Protein AF-A0A958FB48-F1 (afdb_monomer)

Sequence (87 aa):
MSIFTNPASGAKEDAIKYINALLNLLEGQDPLNVLQTMPAFVAEVVHGLSDAQLRRPEAPGKWSLVQVVQHLADSELVWAYRLRMIL

Mean predicted aligned error: 4.28 Å

Foldseek 3Di:
DDLCDDDPPDDPVSVVSNVVVVVVVCVPDDPVVCVVCVVVVLCVVCPPDDPCQQQDAPDVPHGGNVRVVVVVVVVVVVVVVVVVVVD

Secondary structure (DSSP, 8-state):
--TT---TT--HHHHHHHHHHHHHTTTT--HHHHHHHHHHHHHHHHTT--HHHHT-BSSTTSPBHHHHHHHHHHHHHHHHHHHHHH-

Structure (mmCIF, N/CA/C/O backbone):
data_AF-A0A958FB48-F1
#
_entry.id   AF-A0A958FB48-F1
#
loop_
_atom_site.group_PDB
_atom_site.id
_atom_site.type_symbol
_atom_site.label_atom_id
_atom_site.label_alt_id
_atom_site.label_comp_id
_atom_site.label_asym_id
_atom_site.label_entity_id
_atom_site.label_seq_id
_atom_site.pdbx_PDB_ins_code
_atom_site.Cartn_x
_atom_site.Cartn_y
_atom_site.Cartn_z
_atom_site.occupancy
_atom_site.B_iso_or_equiv
_atom_site.auth_seq_id
_atom_site.auth_comp_id
_atom_site.auth_asym_id
_atom_site.auth_atom_id
_atom_site.pdbx_PDB_model_num
ATOM 1 N N . MET A 1 1 ? 0.533 20.744 7.815 1.00 74.00 1 MET A N 1
ATOM 2 C CA . MET A 1 1 ? 0.891 19.309 7.732 1.00 74.00 1 MET A CA 1
ATOM 3 C C . MET A 1 1 ? 0.000 18.649 6.697 1.00 74.00 1 MET A C 1
ATOM 5 O O . MET A 1 1 ? -1.088 19.159 6.462 1.00 74.00 1 MET A O 1
ATOM 9 N N . SER A 1 2 ? 0.471 17.581 6.051 1.00 85.62 2 SER A N 1
ATOM 10 C CA . SER A 1 2 ? -0.348 16.817 5.102 1.00 85.62 2 SER A CA 1
ATOM 11 C C . SER A 1 2 ? -1.582 16.245 5.804 1.00 85.62 2 SER A C 1
ATOM 13 O O . SER A 1 2 ? -1.486 15.826 6.955 1.00 85.62 2 SER A O 1
ATOM 15 N N . ILE A 1 3 ? -2.720 16.186 5.107 1.00 89.00 3 ILE A N 1
ATOM 16 C CA . ILE A 1 3 ? -3.922 15.485 5.596 1.00 89.00 3 ILE A CA 1
ATOM 17 C C . ILE A 1 3 ? -3.690 13.971 5.740 1.00 89.00 3 ILE A C 1
ATOM 19 O O . ILE A 1 3 ? -4.420 13.299 6.456 1.00 89.00 3 ILE A O 1
ATOM 23 N N . PHE A 1 4 ? -2.630 13.449 5.114 1.00 90.00 4 PHE A N 1
ATOM 24 C CA . PHE A 1 4 ? -2.167 12.065 5.231 1.00 90.00 4 PHE A CA 1
ATOM 25 C C . PHE A 1 4 ? -1.136 11.878 6.353 1.00 90.00 4 PHE A C 1
ATOM 27 O O . PHE A 1 4 ? -0.321 10.959 6.322 1.00 90.00 4 PHE A O 1
ATOM 34 N N . THR A 1 5 ? -1.121 12.770 7.341 1.00 88.25 5 THR A N 1
ATOM 35 C CA . THR A 1 5 ? -0.259 12.664 8.518 1.00 88.25 5 THR A CA 1
ATOM 36 C C . THR A 1 5 ? -1.120 12.641 9.770 1.00 88.25 5 THR A C 1
ATOM 38 O O . THR A 1 5 ? -1.888 13.570 10.001 1.00 88.25 5 THR A O 1
ATOM 41 N N . ASN A 1 6 ? -0.949 11.605 10.592 1.00 85.94 6 ASN A N 1
ATOM 42 C CA . ASN A 1 6 ? -1.520 11.530 11.934 1.00 85.94 6 ASN A CA 1
ATOM 43 C C . ASN A 1 6 ? -0.435 11.873 12.970 1.00 85.94 6 ASN A C 1
ATOM 45 O O . ASN A 1 6 ? 0.347 10.990 13.336 1.00 85.94 6 ASN A O 1
ATOM 49 N N . PRO A 1 7 ? -0.293 13.143 13.390 1.00 80.88 7 PRO A N 1
ATOM 50 C CA . PRO A 1 7 ? 0.743 13.520 14.342 1.00 80.88 7 PRO A CA 1
ATOM 51 C C . PRO A 1 7 ? 0.478 12.877 15.708 1.00 80.88 7 PRO A C 1
ATOM 53 O O . PRO A 1 7 ? -0.628 12.949 16.233 1.00 80.88 7 PRO A O 1
ATOM 56 N N . ALA A 1 8 ? 1.518 12.316 16.331 1.00 78.25 8 ALA A N 1
ATOM 57 C CA . ALA A 1 8 ? 1.417 11.731 17.673 1.00 78.25 8 ALA A CA 1
ATOM 58 C C . ALA A 1 8 ? 1.034 12.759 18.759 1.00 78.25 8 ALA A C 1
ATOM 60 O O . ALA A 1 8 ? 0.545 12.387 19.819 1.00 78.25 8 ALA A O 1
ATOM 61 N N . SER A 1 9 ? 1.249 14.051 18.491 1.00 78.19 9 SER A N 1
ATOM 62 C CA . SER A 1 9 ? 0.847 15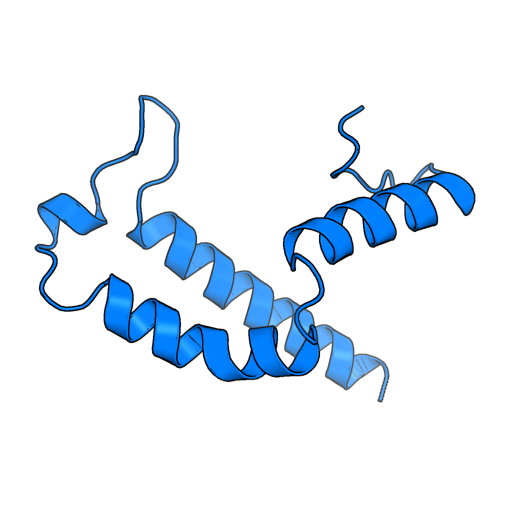.175 19.342 1.00 78.19 9 SER A CA 1
ATOM 63 C C . SER A 1 9 ? -0.542 15.742 19.009 1.00 78.19 9 SER A C 1
ATOM 65 O O . SER A 1 9 ? -0.911 16.779 19.555 1.00 78.19 9 SER A O 1
ATOM 67 N N . GLY A 1 10 ? -1.267 15.145 18.057 1.00 69.81 10 GLY A N 1
ATOM 68 C CA . GLY A 1 10 ? -2.554 15.640 17.565 1.00 69.81 10 GLY A CA 1
ATOM 69 C C . GLY A 1 10 ? -3.725 15.321 18.492 1.00 69.81 10 GLY A C 1
ATOM 70 O O . GLY A 1 10 ? -3.723 14.317 19.205 1.00 69.81 10 GLY A O 1
ATOM 71 N N . ALA A 1 11 ? -4.749 16.174 18.457 1.00 80.69 11 ALA A N 1
ATOM 72 C CA . ALA A 1 11 ? -6.020 15.915 19.129 1.00 80.69 11 ALA A CA 1
ATOM 73 C C . ALA A 1 11 ? -6.858 14.879 18.348 1.00 80.69 11 ALA A C 1
ATOM 75 O O . ALA A 1 11 ? -6.549 14.532 17.205 1.00 80.69 11 ALA A O 1
ATOM 76 N N . LYS A 1 12 ? -7.954 14.393 18.947 1.00 85.75 12 LYS A N 1
ATOM 77 C CA . LYS A 1 12 ? -8.864 13.399 18.342 1.00 85.75 12 LYS A CA 1
ATOM 78 C C . LYS A 1 12 ? -9.359 13.822 16.949 1.00 85.75 12 LYS A C 1
ATOM 80 O O . LYS A 1 12 ? -9.570 12.980 16.079 1.00 85.75 12 LYS A O 1
ATOM 85 N N . GLU A 1 13 ? -9.514 15.122 16.727 1.00 86.38 13 GLU A N 1
ATOM 86 C CA . GLU A 1 13 ? -9.946 15.720 15.467 1.00 86.38 13 GLU A CA 1
ATOM 87 C C . GLU A 1 13 ? -8.947 15.485 14.324 1.00 86.38 13 GLU A C 1
ATOM 89 O O . GLU A 1 13 ? -9.364 15.271 13.185 1.00 86.38 13 GLU A O 1
ATOM 94 N N . ASP A 1 14 ? -7.642 15.493 14.603 1.00 88.00 14 ASP A N 1
ATOM 95 C CA . ASP A 1 14 ? -6.616 15.273 13.577 1.00 88.00 14 ASP A CA 1
ATOM 96 C C . ASP A 1 14 ? -6.562 13.802 13.151 1.00 88.00 14 ASP A C 1
ATOM 98 O O . ASP A 1 14 ? -6.438 13.512 11.959 1.00 88.00 14 ASP A O 1
ATOM 102 N N . ALA A 1 15 ? -6.784 12.876 14.091 1.00 89.25 15 ALA A N 1
ATOM 103 C CA . ALA A 1 15 ? -6.930 11.457 13.781 1.00 89.25 15 ALA A CA 1
ATOM 104 C C . ALA A 1 15 ? -8.146 11.195 12.874 1.00 89.25 15 ALA A C 1
ATOM 106 O O . ALA A 1 15 ? -8.036 10.451 11.902 1.00 89.25 15 ALA A O 1
ATOM 107 N N . ILE A 1 16 ? -9.289 11.842 13.136 1.00 91.50 16 ILE A N 1
ATOM 108 C CA . ILE A 1 16 ? -10.493 11.709 12.294 1.00 91.50 16 ILE A CA 1
ATOM 109 C C . ILE A 1 16 ? -10.238 12.241 10.879 1.00 91.50 16 ILE A C 1
ATOM 11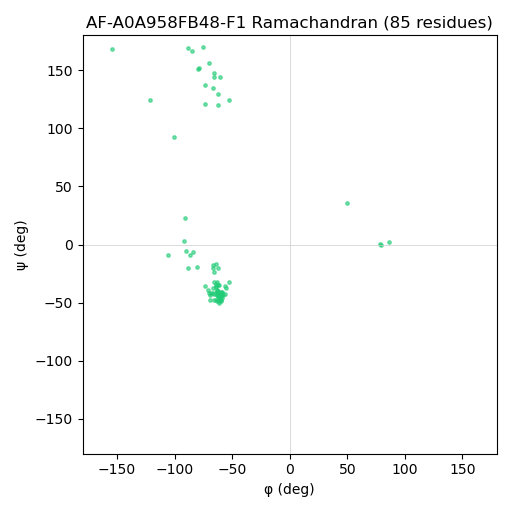1 O O . ILE A 1 16 ? -10.606 11.584 9.906 1.00 91.50 16 ILE A O 1
ATOM 115 N N . LYS A 1 17 ? -9.580 13.400 10.737 1.00 92.44 17 LYS A N 1
ATOM 116 C CA . LYS A 1 17 ? -9.219 13.945 9.415 1.00 92.44 17 LYS A CA 1
ATOM 117 C C . LYS A 1 17 ? -8.321 12.985 8.641 1.00 92.44 17 LYS A C 1
ATOM 119 O O . LYS A 1 17 ? -8.574 12.751 7.463 1.00 92.44 17 LYS A O 1
ATOM 124 N N . TYR A 1 18 ? -7.316 12.417 9.307 1.00 92.50 18 TYR A N 1
ATOM 125 C CA . TYR A 1 18 ? -6.417 11.433 8.714 1.00 92.50 18 TYR A CA 1
ATOM 126 C C . TYR A 1 18 ? -7.157 10.167 8.261 1.00 92.50 18 TYR A C 1
ATOM 128 O O . TYR A 1 18 ? -6.999 9.745 7.118 1.00 92.50 18 TYR A O 1
ATOM 136 N N . ILE A 1 19 ? -8.008 9.596 9.122 1.00 92.81 19 ILE A N 1
ATOM 137 C CA . ILE A 1 19 ? -8.806 8.403 8.800 1.00 92.81 19 ILE A CA 1
ATOM 138 C C . ILE A 1 19 ? -9.709 8.673 7.593 1.00 92.81 19 ILE A C 1
ATOM 140 O O . ILE A 1 19 ? -9.703 7.897 6.642 1.00 92.81 19 ILE A O 1
ATOM 144 N N . ASN A 1 20 ? -10.433 9.795 7.589 1.00 94.75 20 ASN A N 1
ATOM 145 C CA . ASN A 1 20 ? -11.310 10.157 6.477 1.00 94.75 20 ASN A CA 1
ATOM 146 C C . ASN A 1 20 ? -10.523 10.371 5.179 1.00 94.75 20 ASN A C 1
ATOM 148 O O . ASN A 1 20 ? -10.957 9.921 4.124 1.00 94.75 20 ASN A O 1
ATOM 152 N N . ALA A 1 21 ? -9.355 11.019 5.245 1.00 95.19 21 ALA A N 1
ATOM 153 C CA . ALA A 1 21 ? -8.499 11.205 4.077 1.00 95.19 21 ALA A CA 1
ATOM 154 C C . ALA A 1 21 ? -8.059 9.863 3.474 1.00 95.19 21 ALA A C 1
ATOM 156 O O . ALA A 1 21 ? -8.079 9.723 2.255 1.00 95.19 21 ALA A O 1
ATOM 157 N N . LEU A 1 22 ? -7.711 8.873 4.305 1.00 93.06 22 LEU A N 1
ATOM 158 C CA . LEU A 1 22 ? -7.355 7.531 3.838 1.00 93.06 22 LEU A CA 1
ATOM 159 C C . LEU A 1 22 ? -8.548 6.768 3.260 1.00 93.06 22 LEU A C 1
ATOM 161 O O . LEU A 1 22 ? -8.434 6.208 2.176 1.00 93.06 22 LEU A O 1
ATOM 165 N N . LEU A 1 23 ? -9.688 6.754 3.954 1.00 94.44 23 LEU A N 1
ATOM 166 C CA . LEU A 1 23 ? -10.880 6.043 3.481 1.00 94.44 23 LEU A CA 1
ATOM 167 C C . LEU A 1 23 ? -11.412 6.631 2.168 1.00 94.44 23 LEU A C 1
ATOM 169 O O . LEU A 1 23 ? -11.893 5.890 1.317 1.00 94.44 23 LEU A O 1
ATOM 173 N N . ASN A 1 24 ? -11.258 7.940 1.957 1.00 96.06 24 ASN A N 1
ATOM 174 C CA . ASN A 1 24 ? -11.633 8.582 0.700 1.00 96.06 24 ASN A CA 1
ATOM 175 C C . ASN A 1 24 ? -10.780 8.124 -0.498 1.00 96.06 24 ASN A C 1
ATOM 177 O O . ASN A 1 24 ? -11.269 8.195 -1.620 1.00 96.06 24 ASN A O 1
ATOM 181 N N . LEU A 1 25 ? -9.552 7.622 -0.290 1.00 94.62 25 LEU A N 1
ATOM 182 C CA . LEU A 1 25 ? -8.734 7.043 -1.373 1.00 94.62 25 LEU A CA 1
ATOM 183 C C . LEU A 1 25 ? -9.331 5.750 -1.937 1.00 94.62 25 LEU A C 1
ATOM 185 O O . LEU A 1 25 ? -8.946 5.326 -3.019 1.00 94.62 25 LEU A O 1
ATOM 189 N N . LEU A 1 26 ? -10.246 5.119 -1.200 1.00 94.88 26 LEU A N 1
ATOM 190 C CA . LEU A 1 26 ? -10.922 3.901 -1.630 1.00 94.88 26 LEU A CA 1
ATOM 191 C C . LEU A 1 26 ? -12.129 4.193 -2.525 1.00 94.88 26 LEU A C 1
ATOM 193 O O . LEU A 1 26 ? -12.755 3.255 -2.996 1.00 94.88 26 LEU A O 1
ATOM 197 N N . GLU A 1 27 ? -12.508 5.463 -2.713 1.00 95.62 27 GLU A N 1
ATOM 198 C CA . GLU A 1 27 ? -13.625 5.874 -3.580 1.00 95.62 27 GLU A CA 1
ATOM 199 C C . GLU A 1 27 ? -14.934 5.093 -3.320 1.00 95.62 27 GLU A C 1
ATOM 201 O O . GLU A 1 27 ? -15.709 4.793 -4.225 1.00 95.62 27 GLU A O 1
ATOM 206 N N . GLY A 1 28 ? -15.194 4.756 -2.051 1.00 94.94 28 GLY A N 1
ATOM 207 C CA . GLY A 1 28 ? -16.385 4.013 -1.625 1.00 94.94 28 GLY A CA 1
ATOM 208 C C . GLY A 1 28 ? -16.270 2.486 -1.700 1.00 94.94 28 GLY A C 1
ATOM 209 O O . GLY A 1 28 ? -17.235 1.798 -1.366 1.00 94.94 28 GLY A O 1
ATOM 210 N N . GLN A 1 29 ? -15.118 1.938 -2.094 1.00 96.44 29 GLN A N 1
ATOM 211 C CA . GLN A 1 29 ? -14.846 0.505 -1.992 1.00 96.44 29 GLN A CA 1
ATOM 212 C C . GLN A 1 29 ? -14.779 0.061 -0.524 1.00 96.44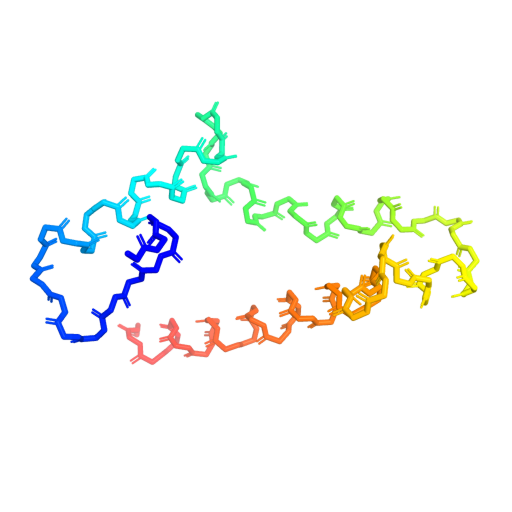 29 GLN A C 1
ATOM 214 O O . GLN A 1 29 ? -14.265 0.778 0.337 1.00 96.44 29 GLN A O 1
ATOM 219 N N . ASP A 1 30 ? -15.267 -1.152 -0.245 1.00 95.81 30 ASP A N 1
ATOM 220 C CA . ASP A 1 30 ? -15.135 -1.769 1.076 1.00 95.81 30 ASP A CA 1
ATOM 221 C C . ASP A 1 30 ? -13.646 -1.981 1.422 1.00 95.81 30 ASP A C 1
ATOM 223 O O . ASP A 1 30 ? -12.961 -2.721 0.702 1.00 95.81 30 ASP A O 1
ATOM 227 N N . PRO A 1 31 ? -13.131 -1.381 2.516 1.00 92.81 31 PRO A N 1
ATOM 228 C CA . PRO A 1 31 ? -11.730 -1.515 2.901 1.00 92.81 31 PRO A CA 1
ATOM 229 C C . PRO A 1 31 ? -11.288 -2.966 3.093 1.00 92.81 31 PRO A C 1
ATOM 231 O O . PRO A 1 31 ? -10.155 -3.306 2.755 1.00 92.81 31 PRO A O 1
ATOM 234 N N . LEU A 1 32 ? -12.164 -3.833 3.615 1.00 93.12 32 LEU A N 1
ATOM 235 C CA . LEU A 1 32 ? -11.815 -5.234 3.855 1.00 93.12 32 LEU A CA 1
ATOM 236 C C . LEU A 1 32 ? -11.650 -5.998 2.541 1.00 93.12 32 LEU A C 1
ATOM 238 O O . LEU A 1 32 ? -10.680 -6.737 2.381 1.00 93.12 32 LEU A O 1
ATOM 242 N N . ASN A 1 33 ? -12.534 -5.761 1.571 1.00 96.06 33 ASN A N 1
ATOM 243 C CA . ASN A 1 33 ? -12.385 -6.323 0.234 1.00 96.06 33 ASN A CA 1
ATOM 244 C C . ASN A 1 33 ? -11.121 -5.810 -0.484 1.00 96.06 33 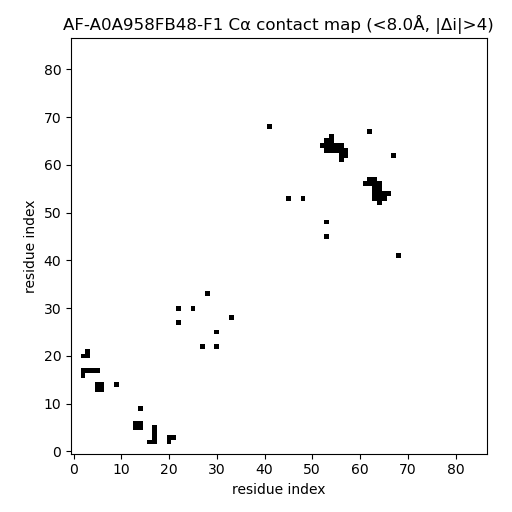ASN A C 1
ATOM 246 O O . ASN A 1 33 ? -10.420 -6.589 -1.132 1.00 96.06 33 ASN A O 1
ATOM 250 N N . VAL A 1 34 ? -10.784 -4.521 -0.352 1.00 94.25 34 VAL A N 1
ATOM 251 C CA . VAL A 1 34 ? -9.539 -3.971 -0.923 1.00 94.25 34 VAL A CA 1
ATOM 252 C C . VAL A 1 34 ? -8.316 -4.657 -0.313 1.00 94.25 34 VAL A C 1
ATOM 254 O O . VAL A 1 34 ? -7.453 -5.127 -1.051 1.00 94.25 34 VAL A O 1
ATOM 257 N N . LEU A 1 35 ? -8.262 -4.795 1.016 1.00 91.19 35 LEU A N 1
ATOM 258 C CA . LEU A 1 35 ? -7.173 -5.505 1.695 1.00 91.19 35 LEU A CA 1
ATOM 259 C C . LEU A 1 35 ? -7.067 -6.969 1.242 1.00 91.19 35 LEU A C 1
ATOM 261 O O . LEU A 1 35 ? -5.972 -7.447 0.957 1.00 91.19 35 LEU A O 1
ATOM 265 N N . GLN A 1 36 ? -8.198 -7.669 1.123 1.00 94.19 36 GLN A N 1
ATOM 266 C CA . GLN A 1 36 ? -8.230 -9.077 0.725 1.00 94.19 36 GLN A CA 1
ATOM 267 C C . GLN A 1 36 ? -7.762 -9.299 -0.723 1.00 94.19 36 GLN A C 1
ATOM 269 O O . GLN A 1 36 ? -7.113 -10.304 -1.016 1.00 94.19 36 GLN A O 1
ATOM 274 N N . THR A 1 37 ? -8.099 -8.387 -1.636 1.00 95.94 37 THR A N 1
ATOM 275 C CA . THR A 1 37 ? -7.815 -8.528 -3.077 1.00 95.94 37 THR A CA 1
ATOM 276 C C . THR A 1 37 ? -6.445 -7.984 -3.487 1.00 95.94 37 THR A C 1
ATOM 278 O O . THR A 1 37 ? -5.904 -8.401 -4.514 1.00 95.94 37 THR A O 1
ATOM 281 N N . MET A 1 38 ? -5.846 -7.104 -2.677 1.00 93.06 38 MET A N 1
ATOM 282 C CA . MET A 1 38 ? -4.606 -6.401 -3.012 1.00 93.06 38 MET A CA 1
ATOM 283 C C . MET A 1 38 ? -3.424 -7.322 -3.376 1.00 93.06 38 MET A C 1
ATOM 285 O O . MET A 1 38 ? -2.761 -7.037 -4.374 1.00 93.06 38 MET A O 1
ATOM 289 N N . PRO A 1 39 ? -3.151 -8.451 -2.685 1.00 94.44 39 PRO A N 1
ATOM 290 C CA . PRO A 1 39 ? -2.043 -9.329 -3.072 1.00 94.44 39 PRO A CA 1
ATOM 291 C C . PRO A 1 39 ? -2.161 -9.873 -4.503 1.00 94.44 39 PRO A C 1
ATOM 293 O O . PRO A 1 39 ? -1.174 -9.895 -5.239 1.00 94.44 39 PRO A O 1
ATOM 296 N N . ALA A 1 40 ? -3.368 -10.278 -4.915 1.00 96.81 40 ALA A N 1
ATOM 297 C CA . ALA A 1 40 ? -3.617 -10.780 -6.265 1.00 96.81 40 ALA A CA 1
ATOM 298 C C . ALA A 1 40 ? -3.480 -9.663 -7.309 1.00 96.81 40 ALA A C 1
ATOM 300 O O . ALA A 1 40 ? -2.838 -9.862 -8.338 1.00 96.81 40 ALA A O 1
ATOM 301 N N . PHE A 1 41 ? -4.006 -8.474 -7.003 1.00 95.38 41 PHE A N 1
ATOM 302 C CA . PHE A 1 41 ? -3.875 -7.298 -7.859 1.00 95.38 41 PHE A CA 1
ATOM 303 C C . PHE A 1 41 ? -2.409 -6.899 -8.079 1.00 95.38 41 PHE A C 1
ATOM 305 O O . PHE A 1 41 ? -1.991 -6.682 -9.214 1.00 95.38 41 PHE A O 1
ATOM 312 N N . VAL A 1 42 ? -1.592 -6.849 -7.019 1.00 95.38 42 VAL A N 1
ATOM 313 C CA . VAL A 1 42 ? -0.158 -6.541 -7.149 1.00 95.38 42 VAL A CA 1
ATOM 314 C C . VAL A 1 42 ? 0.533 -7.578 -8.029 1.00 95.38 42 VAL A C 1
ATOM 316 O O . VAL A 1 42 ? 1.285 -7.195 -8.921 1.00 95.38 42 VAL A O 1
ATOM 319 N N . ALA A 1 43 ? 0.265 -8.871 -7.817 1.00 96.06 43 ALA A N 1
ATOM 320 C CA . ALA A 1 43 ? 0.853 -9.938 -8.624 1.00 96.06 43 ALA A CA 1
ATOM 321 C C . ALA A 1 43 ? 0.509 -9.798 -10.118 1.00 96.06 43 ALA A C 1
ATOM 323 O O . ALA A 1 43 ? 1.382 -9.989 -10.964 1.00 96.06 43 ALA A O 1
ATOM 324 N N . GLU A 1 44 ? -0.731 -9.425 -10.436 1.00 97.38 44 GLU A N 1
ATOM 325 C CA . GLU A 1 44 ? -1.180 -9.171 -11.806 1.00 97.38 44 GLU A CA 1
ATOM 326 C C . GLU A 1 44 ? -0.476 -7.956 -12.426 1.00 97.38 44 GLU A C 1
ATOM 328 O O . GLU A 1 44 ? 0.066 -8.053 -13.525 1.00 97.38 44 GLU A O 1
ATOM 333 N N . VAL A 1 45 ? -0.410 -6.827 -11.714 1.00 95.19 45 VAL A N 1
ATOM 334 C CA . VAL A 1 45 ? 0.177 -5.578 -12.234 1.00 95.19 45 VAL A CA 1
ATOM 335 C 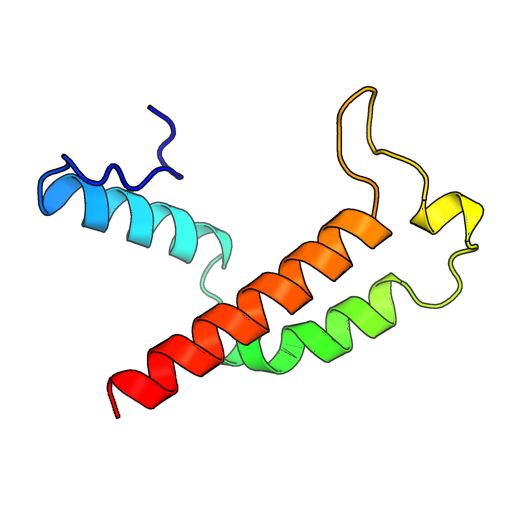C . VAL A 1 45 ? 1.680 -5.701 -12.496 1.00 95.19 45 VAL A C 1
ATOM 337 O O . VAL A 1 45 ? 2.203 -5.067 -13.414 1.00 95.19 45 VAL A O 1
ATOM 340 N N . VAL A 1 46 ? 2.396 -6.508 -11.709 1.00 95.75 46 VAL A N 1
ATOM 341 C CA . VAL A 1 46 ? 3.841 -6.722 -11.908 1.00 95.75 46 VAL A CA 1
ATOM 342 C C . VAL A 1 46 ? 4.161 -7.835 -12.899 1.00 95.75 46 VAL A C 1
ATOM 344 O O . VAL A 1 46 ? 5.323 -8.003 -13.282 1.00 95.75 46 VAL A O 1
ATOM 347 N N . HIS A 1 47 ? 3.156 -8.603 -13.320 1.00 97.06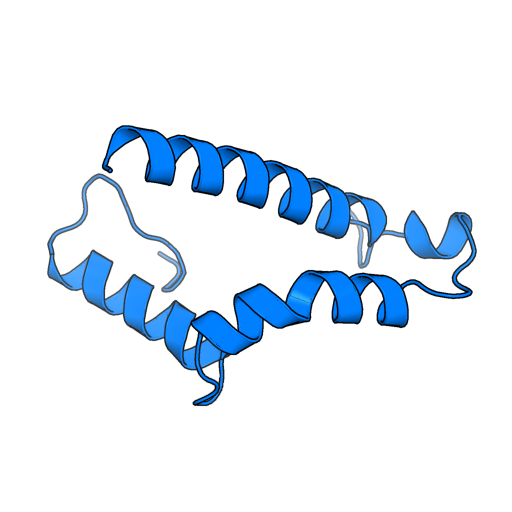 47 HIS A N 1
ATOM 348 C CA . HIS A 1 47 ? 3.347 -9.736 -14.207 1.00 97.06 47 HIS A CA 1
ATOM 349 C C . HIS A 1 47 ? 3.921 -9.291 -15.561 1.00 97.06 47 HIS A C 1
ATOM 351 O O . HIS A 1 47 ? 3.404 -8.398 -16.229 1.00 97.06 47 HIS A O 1
ATOM 357 N N . GLY A 1 48 ? 4.996 -9.950 -16.000 1.00 97.00 48 GLY A N 1
ATOM 358 C CA . GLY A 1 48 ? 5.631 -9.691 -17.297 1.00 97.00 48 GLY A CA 1
ATOM 359 C C . GLY A 1 48 ? 6.552 -8.466 -17.343 1.00 97.00 48 GLY A C 1
ATOM 360 O O . GLY A 1 48 ? 7.161 -8.220 -18.385 1.00 97.00 48 GLY A O 1
ATOM 361 N N . LEU A 1 49 ? 6.711 -7.722 -16.243 1.00 97.50 49 LEU A N 1
ATOM 362 C CA . LEU A 1 49 ? 7.705 -6.652 -16.163 1.00 97.50 49 LEU A CA 1
ATOM 363 C C . LEU A 1 49 ? 9.120 -7.231 -16.042 1.00 97.50 49 LEU A C 1
ATOM 365 O O . LEU A 1 49 ? 9.379 -8.160 -15.279 1.00 97.50 49 LEU A O 1
ATOM 369 N N . SER A 1 50 ? 10.062 -6.645 -16.780 1.00 98.19 50 SER A N 1
ATOM 370 C CA . SER A 1 50 ? 11.486 -6.955 -16.629 1.00 98.19 50 SER A CA 1
ATOM 371 C C . SER A 1 50 ? 12.040 -6.416 -15.306 1.00 98.19 50 SER A C 1
ATOM 373 O O . SER A 1 50 ? 11.553 -5.418 -14.772 1.00 98.19 50 SER A O 1
ATOM 375 N N . ASP A 1 51 ? 13.130 -7.009 -14.812 1.00 97.62 51 ASP A N 1
ATOM 376 C CA . ASP A 1 51 ? 13.824 -6.529 -13.606 1.00 97.62 51 ASP A CA 1
ATOM 377 C C . ASP A 1 51 ? 14.237 -5.045 -13.724 1.00 97.62 51 ASP A C 1
ATOM 379 O O . ASP A 1 51 ? 14.076 -4.269 -12.783 1.00 97.62 51 ASP A O 1
ATOM 383 N N . ALA A 1 52 ? 14.652 -4.608 -14.919 1.00 98.06 52 ALA A N 1
ATOM 384 C CA . ALA A 1 52 ? 14.980 -3.209 -15.189 1.00 98.06 52 ALA A CA 1
ATOM 385 C C . ALA A 1 52 ? 13.770 -2.269 -15.032 1.00 98.06 52 ALA A C 1
ATOM 387 O O . ALA A 1 52 ? 13.918 -1.165 -14.510 1.00 98.06 52 ALA A O 1
ATOM 388 N N . GLN A 1 53 ? 12.572 -2.693 -15.454 1.00 97.62 53 GLN A N 1
ATOM 389 C CA . GLN A 1 53 ? 11.341 -1.922 -15.247 1.00 97.62 53 GLN A CA 1
ATOM 390 C C . GLN A 1 53 ? 10.951 -1.889 -13.767 1.00 97.62 53 GLN A C 1
ATOM 392 O O . GLN A 1 53 ? 10.631 -0.821 -13.253 1.00 97.62 53 GLN A O 1
ATOM 397 N N . LEU A 1 54 ? 11.040 -3.025 -13.068 1.00 97.94 54 LEU A N 1
ATOM 398 C CA . LEU A 1 54 ? 10.704 -3.128 -11.644 1.00 97.94 54 LEU A CA 1
ATOM 399 C C . LEU A 1 54 ? 11.599 -2.256 -10.755 1.00 97.94 54 LEU A C 1
ATOM 401 O O . LEU A 1 54 ? 11.134 -1.711 -9.752 1.00 97.94 54 LEU A O 1
ATOM 405 N N . ARG A 1 55 ? 12.877 -2.114 -11.121 1.00 97.94 55 ARG A N 1
ATOM 406 C CA . ARG A 1 55 ? 13.876 -1.330 -10.378 1.00 97.94 55 ARG A CA 1
ATOM 407 C C . ARG A 1 55 ? 13.966 0.129 -10.800 1.00 97.94 55 ARG A C 1
ATOM 409 O O . ARG A 1 55 ? 14.694 0.884 -10.159 1.00 97.94 55 ARG A O 1
ATOM 416 N N . ARG A 1 56 ? 13.253 0.552 -11.846 1.00 97.81 56 ARG A N 1
ATOM 417 C CA . ARG A 1 56 ? 13.276 1.943 -12.307 1.00 97.81 56 ARG A CA 1
ATOM 418 C C . ARG A 1 56 ? 12.495 2.839 -11.333 1.00 97.81 56 ARG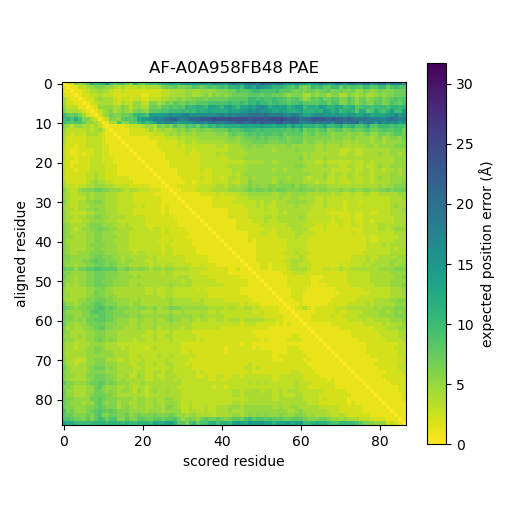 A C 1
ATOM 420 O O . ARG A 1 56 ? 11.301 2.613 -11.148 1.00 97.81 56 ARG A O 1
ATOM 427 N N . PRO A 1 57 ? 13.123 3.866 -10.734 1.00 97.75 57 PRO A N 1
ATOM 428 C CA . PRO A 1 57 ? 12.405 4.873 -9.959 1.00 97.75 57 PRO A CA 1
ATOM 429 C C . PRO A 1 57 ? 11.477 5.712 -10.842 1.00 97.75 57 PRO A C 1
ATOM 431 O O . PRO A 1 57 ? 11.819 6.001 -11.990 1.00 97.75 57 PRO A O 1
ATOM 434 N N . GLU A 1 58 ? 10.349 6.162 -10.289 1.00 95.12 58 GLU A N 1
ATOM 435 C CA . GLU A 1 58 ? 9.423 7.087 -10.967 1.00 95.12 58 GLU A CA 1
ATOM 436 C C . GLU A 1 58 ? 10.122 8.401 -11.380 1.00 95.12 58 GLU A C 1
ATOM 438 O O . GLU A 1 58 ? 9.970 8.883 -12.501 1.00 95.12 58 GLU A O 1
ATOM 443 N N . ALA A 1 59 ? 10.940 8.950 -10.479 1.00 97.69 59 ALA A N 1
ATOM 444 C CA . ALA A 1 59 ? 11.744 10.155 -10.665 1.00 97.69 59 ALA A CA 1
ATOM 445 C C . ALA A 1 59 ? 12.980 10.116 -9.737 1.00 97.69 59 ALA A C 1
ATOM 447 O O . ALA A 1 59 ? 13.042 9.269 -8.836 1.00 97.69 59 ALA A O 1
ATOM 448 N N . PRO A 1 60 ? 13.977 11.010 -9.905 1.00 97.44 60 PRO A N 1
ATOM 449 C CA . PRO A 1 60 ? 15.130 11.073 -9.008 1.00 97.44 60 PRO A CA 1
ATOM 450 C C . PRO A 1 60 ? 14.714 11.187 -7.532 1.00 97.44 60 PRO A C 1
ATOM 452 O O . PRO A 1 60 ? 13.959 12.081 -7.153 1.00 97.44 60 PRO A O 1
ATOM 455 N N . GLY A 1 61 ? 15.189 10.255 -6.701 1.00 96.75 61 GLY A N 1
ATOM 456 C CA . GLY A 1 61 ? 14.863 10.186 -5.270 1.00 96.75 61 GLY A CA 1
ATOM 457 C C . GLY A 1 61 ? 13.493 9.584 -4.929 1.00 96.75 61 GLY A C 1
ATOM 458 O O . GLY A 1 61 ? 13.156 9.496 -3.750 1.00 96.75 61 GLY A O 1
ATOM 459 N N . LYS A 1 62 ? 12.698 9.162 -5.921 1.00 97.25 62 LYS A N 1
ATOM 460 C CA . LYS A 1 62 ? 11.446 8.421 -5.706 1.00 97.25 62 LYS A CA 1
ATOM 461 C C . LYS A 1 62 ? 11.699 6.921 -5.644 1.00 97.25 62 LYS A C 1
ATOM 463 O O . LYS A 1 62 ? 12.794 6.442 -5.930 1.00 97.25 62 LYS A O 1
ATOM 468 N N . TRP A 1 63 ? 10.679 6.181 -5.234 1.00 98.19 63 TRP A N 1
ATOM 469 C CA . TRP A 1 63 ? 10.753 4.731 -5.165 1.00 98.19 63 TRP A CA 1
ATOM 470 C C . TRP A 1 63 ? 10.562 4.105 -6.545 1.00 98.19 63 TRP A C 1
ATOM 472 O O . TRP A 1 63 ? 9.900 4.652 -7.427 1.00 98.19 63 TRP A O 1
ATOM 482 N N . SER A 1 64 ? 11.181 2.946 -6.711 1.00 97.94 64 SER A N 1
ATOM 483 C CA . SER A 1 64 ? 10.886 1.997 -7.779 1.00 97.94 64 SER A CA 1
ATOM 484 C C . SER A 1 64 ? 9.723 1.092 -7.386 1.00 97.94 64 SER A C 1
ATOM 486 O O . SER A 1 64 ? 9.358 1.001 -6.210 1.00 97.94 64 SER A O 1
ATOM 488 N N . LEU A 1 65 ? 9.164 0.378 -8.362 1.00 96.56 65 LEU A N 1
ATOM 489 C CA . LEU A 1 65 ? 8.040 -0.521 -8.119 1.00 96.56 65 LEU A CA 1
ATOM 490 C C . LEU A 1 65 ? 8.403 -1.613 -7.102 1.00 96.56 65 LEU A C 1
ATOM 492 O O . LEU A 1 65 ? 7.636 -1.863 -6.175 1.00 96.56 65 LEU A O 1
ATOM 496 N N . VAL A 1 66 ? 9.599 -2.203 -7.205 1.00 97.00 66 VAL A N 1
ATOM 497 C CA . VAL A 1 66 ? 10.049 -3.229 -6.249 1.00 97.00 66 VAL A CA 1
ATOM 498 C C . VAL A 1 66 ? 10.150 -2.689 -4.818 1.00 97.00 66 VAL A C 1
ATOM 500 O O . VAL A 1 66 ? 9.824 -3.397 -3.871 1.00 97.00 66 VAL A O 1
ATOM 503 N N . GLN A 1 67 ? 10.538 -1.422 -4.644 1.00 98.06 67 GLN A N 1
ATOM 504 C CA . GLN A 1 67 ? 10.602 -0.788 -3.324 1.00 98.06 67 GLN A CA 1
ATOM 505 C C . GLN A 1 67 ? 9.208 -0.530 -2.746 1.00 98.06 67 GLN A C 1
ATOM 507 O O . GLN A 1 67 ? 9.005 -0.739 -1.553 1.00 98.06 67 GLN A O 1
ATOM 512 N N . VAL A 1 68 ? 8.244 -0.125 -3.580 1.00 96.69 68 VAL A N 1
ATOM 513 C CA . VAL A 1 68 ? 6.841 0.025 -3.162 1.00 96.69 68 VAL A CA 1
ATOM 514 C C . VAL A 1 68 ? 6.280 -1.323 -2.704 1.00 96.69 68 VAL A C 1
ATOM 516 O O . VAL A 1 68 ? 5.752 -1.413 -1.601 1.00 96.69 68 VAL A O 1
ATOM 519 N N . VAL A 1 69 ? 6.443 -2.381 -3.505 1.00 95.69 69 VAL A N 1
ATOM 520 C CA . VAL A 1 69 ? 5.932 -3.723 -3.171 1.00 95.69 69 VAL A CA 1
ATOM 521 C C . VAL A 1 69 ? 6.588 -4.276 -1.903 1.00 95.69 69 VAL A C 1
ATOM 523 O O . VAL A 1 69 ? 5.887 -4.805 -1.042 1.00 95.69 69 VAL A O 1
ATOM 526 N N . GLN A 1 70 ? 7.903 -4.099 -1.738 1.00 96.19 70 GLN A N 1
ATOM 527 C CA . GLN A 1 70 ? 8.595 -4.479 -0.504 1.00 96.19 70 GLN A CA 1
ATOM 528 C C . GLN A 1 70 ? 8.018 -3.744 0.711 1.00 96.19 70 GLN A C 1
ATOM 530 O O . GLN A 1 70 ? 7.723 -4.368 1.726 1.00 96.19 70 GLN A O 1
ATOM 535 N N . HIS A 1 71 ? 7.805 -2.431 0.604 1.00 96.56 71 HIS A N 1
ATOM 536 C CA . HIS A 1 71 ? 7.261 -1.644 1.706 1.00 96.56 71 HIS A CA 1
ATOM 537 C C . HIS A 1 71 ? 5.832 -2.063 2.089 1.00 96.56 71 HIS A C 1
ATOM 539 O O . HIS A 1 71 ? 5.487 -2.061 3.274 1.00 96.56 71 HIS A O 1
ATOM 545 N N . LEU A 1 72 ? 5.008 -2.447 1.108 1.00 94.19 72 LEU A N 1
ATOM 546 C CA . LEU A 1 72 ? 3.679 -3.008 1.363 1.00 94.19 72 LEU A CA 1
ATOM 547 C C . LEU A 1 72 ? 3.774 -4.321 2.153 1.00 94.19 72 LEU A C 1
ATOM 549 O O . LEU A 1 72 ? 3.064 -4.480 3.143 1.00 94.19 72 LEU A O 1
ATOM 553 N N . ALA A 1 73 ? 4.690 -5.221 1.777 1.00 93.75 73 ALA A N 1
ATOM 554 C CA . ALA A 1 73 ? 4.914 -6.475 2.499 1.00 93.75 73 ALA A CA 1
ATOM 555 C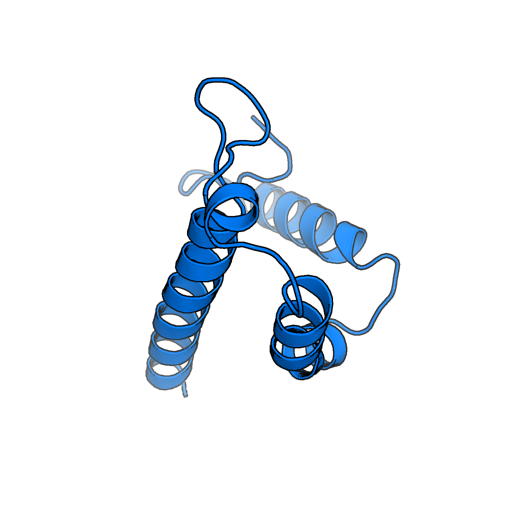 C . ALA A 1 73 ? 5.406 -6.246 3.942 1.00 93.75 73 ALA A C 1
ATOM 557 O O . ALA A 1 73 ? 4.899 -6.871 4.876 1.00 93.75 73 ALA A O 1
ATOM 558 N N . ASP A 1 74 ? 6.342 -5.313 4.142 1.00 96.44 74 ASP A N 1
ATOM 559 C CA . ASP A 1 74 ? 6.835 -4.946 5.475 1.00 96.44 74 ASP A CA 1
ATOM 560 C C . ASP A 1 74 ? 5.703 -4.379 6.353 1.00 96.44 74 ASP A C 1
ATOM 562 O O . ASP A 1 74 ? 5.583 -4.711 7.537 1.00 96.44 74 ASP A O 1
ATOM 566 N N . SER A 1 75 ? 4.844 -3.541 5.765 1.00 93.06 75 SER A N 1
ATOM 567 C CA . SER A 1 75 ? 3.706 -2.925 6.456 1.00 93.06 75 SER A CA 1
ATOM 568 C C . SER A 1 75 ? 2.656 -3.956 6.870 1.00 93.06 75 SER A C 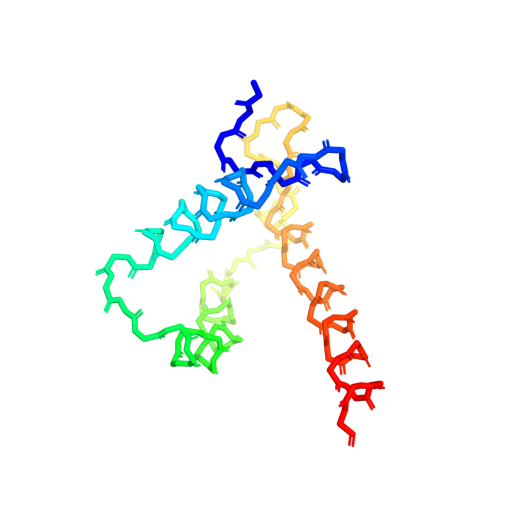1
ATOM 570 O O . SER A 1 75 ? 2.174 -3.905 8.004 1.00 93.06 75 SER A O 1
ATOM 572 N N . GLU A 1 76 ? 2.350 -4.917 5.994 1.00 92.56 76 GLU A N 1
ATOM 573 C CA . GLU A 1 76 ? 1.420 -6.015 6.277 1.00 92.56 76 GLU A CA 1
ATOM 574 C C . GLU A 1 76 ? 1.909 -6.866 7.455 1.00 92.56 76 GLU A C 1
ATOM 576 O O . GLU A 1 76 ? 1.153 -7.143 8.387 1.00 92.56 76 GLU A O 1
ATOM 581 N N . LEU A 1 77 ? 3.201 -7.210 7.484 1.00 94.88 77 LEU A N 1
ATOM 582 C CA . LEU A 1 77 ? 3.790 -7.981 8.580 1.00 94.88 77 LEU A CA 1
ATOM 583 C C . LEU A 1 77 ? 3.642 -7.253 9.924 1.00 94.88 77 LEU A C 1
ATOM 585 O O . LEU A 1 77 ? 3.207 -7.849 10.915 1.00 94.88 77 LEU A O 1
ATOM 589 N N . VAL A 1 78 ? 3.969 -5.958 9.967 1.00 95.88 78 VAL A N 1
ATOM 590 C CA . VAL A 1 78 ? 3.862 -5.146 11.190 1.00 95.88 78 VAL A CA 1
ATOM 591 C C . VAL A 1 78 ? 2.407 -4.992 11.632 1.00 95.88 78 VAL A C 1
ATOM 593 O O . VAL A 1 78 ? 2.116 -5.092 12.828 1.00 95.88 78 VAL A O 1
ATOM 596 N N . TRP A 1 79 ? 1.486 -4.751 10.698 1.00 92.38 79 TRP A N 1
ATOM 597 C CA . TRP A 1 79 ? 0.063 -4.620 11.003 1.00 92.38 79 TRP A CA 1
ATOM 598 C C . TRP A 1 79 ? -0.516 -5.926 11.550 1.00 92.38 79 TRP A C 1
ATOM 600 O O . TRP A 1 79 ? -1.127 -5.929 12.621 1.00 92.38 79 TRP A O 1
ATOM 610 N N . ALA A 1 80 ? -0.235 -7.048 10.890 1.00 92.00 80 ALA A N 1
ATOM 611 C CA . ALA A 1 80 ? -0.710 -8.358 11.306 1.00 92.00 80 ALA A CA 1
ATOM 612 C C . ALA A 1 80 ? -0.132 -8.775 12.673 1.00 92.00 80 ALA A C 1
ATOM 614 O O . ALA A 1 80 ? -0.818 -9.430 13.464 1.00 92.00 80 ALA A O 1
ATOM 615 N N . TYR A 1 81 ? 1.111 -8.394 12.985 1.00 96.62 81 TYR A N 1
ATOM 616 C CA . TYR A 1 81 ? 1.680 -8.559 14.326 1.00 96.62 81 TYR A CA 1
ATOM 617 C C . TYR A 1 81 ? 0.911 -7.736 15.371 1.00 96.62 81 TYR A C 1
ATOM 619 O O . TYR A 1 81 ? 0.500 -8.273 16.397 1.00 96.62 81 TYR A O 1
ATOM 627 N N . ARG A 1 82 ? 0.655 -6.448 15.100 1.00 95.44 82 ARG A N 1
ATOM 628 C CA . ARG A 1 82 ? -0.081 -5.560 16.018 1.00 95.44 82 ARG A CA 1
ATOM 629 C C . ARG A 1 82 ? -1.508 -6.024 16.273 1.00 95.44 82 ARG A C 1
ATOM 631 O O . ARG A 1 82 ? -1.941 -5.972 17.418 1.00 95.44 82 ARG A O 1
ATOM 638 N N . LEU A 1 83 ? -2.204 -6.518 15.250 1.00 93.25 83 LEU A N 1
ATOM 639 C CA . LEU A 1 83 ? -3.535 -7.095 15.423 1.00 93.25 83 LEU A CA 1
ATOM 640 C C . LEU A 1 83 ? -3.531 -8.289 16.381 1.00 93.25 83 LEU A C 1
ATOM 642 O O . LEU A 1 83 ? -4.381 -8.368 17.258 1.00 93.25 83 LEU A O 1
ATOM 646 N N . ARG A 1 84 ? -2.553 -9.191 16.263 1.00 95.81 84 ARG A N 1
ATOM 647 C CA . ARG A 1 84 ? -2.438 -10.352 17.160 1.00 95.81 84 ARG A CA 1
ATOM 648 C C . ARG A 1 84 ? -2.108 -9.985 18.605 1.00 95.81 84 ARG A C 1
ATOM 650 O O . ARG A 1 84 ? -2.309 -10.811 19.478 1.00 95.81 84 ARG A O 1
ATOM 657 N N . MET A 1 85 ? -1.572 -8.792 18.862 1.00 96.56 85 MET A N 1
ATOM 658 C CA . MET A 1 85 ? -1.315 -8.331 20.230 1.00 96.56 85 MET A CA 1
ATOM 659 C C . MET A 1 85 ? -2.562 -7.772 20.925 1.00 96.56 85 MET A C 1
ATOM 661 O O . MET A 1 85 ? -2.544 -7.624 22.143 1.00 96.56 85 MET A O 1
ATOM 665 N N . ILE A 1 86 ? -3.598 -7.393 20.168 1.00 94.31 86 ILE A N 1
ATOM 666 C CA . ILE A 1 86 ? -4.817 -6.773 20.714 1.00 94.31 86 ILE A CA 1
ATOM 667 C C . ILE A 1 86 ? -6.029 -7.715 20.729 1.00 94.31 86 ILE A C 1
ATOM 669 O O . ILE A 1 86 ? -7.064 -7.343 21.280 1.00 94.31 86 ILE A O 1
ATOM 673 N N . LEU A 1 87 ? -5.905 -8.887 20.101 1.00 88.19 87 LEU A N 1
ATOM 674 C CA . LEU A 1 87 ? -6.870 -9.989 20.128 1.00 88.19 87 LEU A CA 1
ATOM 675 C C . LEU A 1 87 ? -6.423 -11.034 21.152 1.00 88.19 87 LEU A C 1
ATOM 677 O O . LEU A 1 87 ? -7.311 -11.571 21.846 1.00 88.19 87 LEU A O 1
#

pLDDT: mean 93.32, std 5.49, range [69.81, 98.19]

Radius of gyration: 16.02 Å; Cα contacts (8 Å, |Δi|>4): 37; chains: 1; bounding box: 32×30×38 Å

Solvent-accessible surface area (backbone atoms only — not comparable to full-atom values): 5230 Å² total; per-residue (Å²): 131,62,61,89,48,68,58,92,87,52,58,76,67,44,49,50,50,22,51,51,53,56,56,56,74,47,76,81,54,59,66,68,59,51,64,70,45,42,66,61,50,53,54,57,75,54,56,91,60,50,70,70,62,35,62,42,45,82,46,94,94,48,63,18,56,53,54,51,54,51,51,52,54,55,48,50,54,54,48,56,51,56,52,66,74,78,109